Protein AF-A0A3C0ZK06-F1 (afdb_monomer_lite)

Structure (mmCIF, N/CA/C/O backbone):
data_AF-A0A3C0ZK06-F1
#
_entry.id   AF-A0A3C0ZK06-F1
#
loop_
_atom_site.group_PDB
_atom_site.id
_atom_site.type_symbol
_atom_site.label_atom_id
_atom_site.label_alt_id
_atom_site.label_comp_id
_atom_site.label_asym_id
_atom_site.label_entity_id
_atom_site.label_seq_id
_atom_site.pdbx_PDB_ins_code
_atom_site.Cartn_x
_atom_site.Cartn_y
_atom_site.Cartn_z
_atom_site.occupancy
_atom_site.B_iso_or_equiv
_atom_site.auth_seq_id
_atom_site.auth_comp_id
_atom_site.auth_asym_id
_atom_site.auth_atom_id
_atom_site.pdbx_PDB_model_num
ATOM 1 N N . MET A 1 1 ? -39.977 -13.586 11.610 1.00 55.91 1 MET A N 1
ATOM 2 C CA . MET A 1 1 ? -38.725 -14.355 11.817 1.00 55.91 1 MET A CA 1
ATOM 3 C C . MET A 1 1 ? -37.596 -13.931 10.877 1.00 55.91 1 MET A C 1
ATOM 5 O O . MET A 1 1 ? -36.485 -13.797 11.365 1.00 55.91 1 MET A O 1
ATOM 9 N N . ALA A 1 2 ? -37.852 -13.631 9.595 1.00 61.84 2 ALA A N 1
ATOM 10 C CA . ALA A 1 2 ? -36.811 -13.162 8.667 1.00 61.84 2 ALA A CA 1
ATOM 11 C C . ALA A 1 2 ? -36.106 -11.863 9.121 1.00 61.84 2 ALA A C 1
ATOM 13 O O . ALA A 1 2 ? -34.891 -11.870 9.266 1.00 61.84 2 ALA A O 1
ATOM 14 N N . CYS A 1 3 ? -36.836 -10.788 9.457 1.00 58.12 3 CYS A N 1
ATOM 15 C CA . CYS A 1 3 ? -36.208 -9.517 9.868 1.00 58.12 3 CYS A CA 1
ATOM 16 C C . CYS A 1 3 ? -35.346 -9.635 11.134 1.00 58.12 3 CYS A C 1
ATOM 18 O O . CYS A 1 3 ? -34.283 -9.033 11.209 1.00 58.12 3 CYS A O 1
ATOM 20 N N . LYS A 1 4 ? -35.767 -10.454 12.109 1.00 66.31 4 LYS A N 1
ATOM 21 C CA . LYS A 1 4 ? -34.980 -10.727 13.321 1.00 66.31 4 LYS A CA 1
ATOM 22 C C . LYS A 1 4 ? -33.670 -11.448 12.981 1.00 66.31 4 LYS A C 1
ATOM 24 O O . LYS A 1 4 ? -32.625 -11.032 13.452 1.00 66.31 4 LYS A O 1
ATOM 29 N N . LYS A 1 5 ? -33.722 -12.447 12.092 1.00 61.59 5 LYS A N 1
ATOM 30 C CA . LYS A 1 5 ? -32.541 -13.183 11.618 1.00 61.59 5 LYS A CA 1
ATOM 31 C C . LYS A 1 5 ? -31.558 -12.285 10.853 1.00 61.59 5 LYS A C 1
ATOM 33 O O . LYS A 1 5 ? -30.360 -12.417 11.046 1.00 61.59 5 LYS A O 1
ATOM 38 N N . PHE A 1 6 ? -32.049 -11.358 10.027 1.00 62.94 6 PHE A N 1
ATOM 39 C CA . PHE A 1 6 ? -31.200 -10.384 9.325 1.00 62.94 6 PHE A CA 1
ATOM 40 C C . PHE A 1 6 ? -30.547 -9.370 10.275 1.00 62.94 6 PHE A C 1
ATOM 42 O O . PHE A 1 6 ? -29.373 -9.052 10.113 1.00 62.94 6 PHE A O 1
ATOM 49 N N . LEU A 1 7 ? -31.285 -8.883 11.277 1.00 66.81 7 LEU A N 1
ATOM 50 C CA . LEU A 1 7 ? -30.754 -7.959 12.284 1.00 66.81 7 LEU A CA 1
ATOM 51 C C . LEU A 1 7 ? -29.730 -8.637 13.203 1.00 66.81 7 LEU A C 1
ATOM 53 O O . LEU A 1 7 ? -28.686 -8.057 13.484 1.00 66.81 7 LEU A O 1
ATOM 57 N N . GLU A 1 8 ? -30.002 -9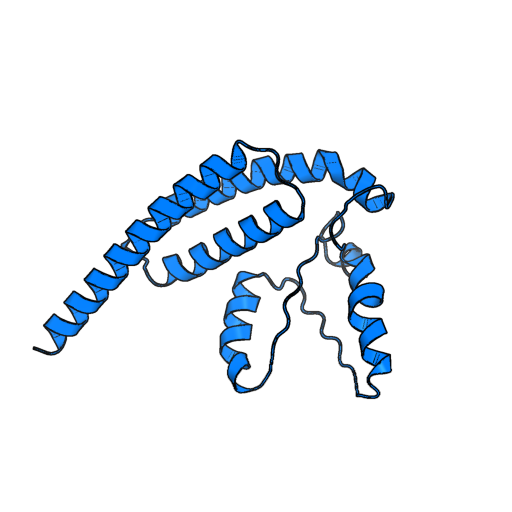.869 13.636 1.00 70.06 8 GLU A N 1
ATOM 58 C CA . GLU A 1 8 ? -29.059 -10.667 14.427 1.00 70.06 8 GLU A CA 1
ATOM 59 C C . GLU A 1 8 ? -27.806 -11.014 13.617 1.00 70.06 8 GLU A C 1
ATOM 61 O O . GLU A 1 8 ? -26.706 -10.875 14.140 1.00 70.06 8 GLU A O 1
ATOM 66 N N . ALA A 1 9 ? -27.943 -11.368 12.333 1.00 69.44 9 ALA A N 1
ATOM 67 C CA . ALA A 1 9 ? -26.799 -11.612 11.454 1.00 69.44 9 ALA A CA 1
ATOM 68 C C . ALA A 1 9 ? -25.918 -10.362 11.299 1.00 69.44 9 ALA A C 1
ATOM 70 O O . ALA A 1 9 ? -24.719 -10.446 11.536 1.00 69.44 9 ALA A O 1
ATOM 71 N N . LYS A 1 10 ? -26.507 -9.192 11.003 1.00 71.00 10 LYS A N 1
ATOM 72 C CA . LYS A 1 10 ? -25.758 -7.924 10.935 1.00 71.00 10 LYS A CA 1
ATOM 73 C C . LYS A 1 10 ? -25.033 -7.605 12.240 1.00 71.00 10 LYS A C 1
ATOM 75 O O . LYS A 1 10 ? -23.884 -7.181 12.208 1.00 71.00 10 LYS A O 1
ATOM 80 N N . LYS A 1 11 ? -25.693 -7.818 13.382 1.00 72.38 11 LYS A N 1
ATOM 81 C CA . LYS A 1 11 ? -25.096 -7.568 14.697 1.00 72.38 11 LYS A CA 1
ATOM 82 C C . LYS A 1 11 ? -23.898 -8.483 14.961 1.00 72.38 11 LYS A C 1
ATOM 84 O O . LYS A 1 11 ? -22.871 -8.001 15.420 1.00 72.38 11 LYS A O 1
ATOM 89 N N . ILE A 1 12 ? -24.014 -9.771 14.634 1.00 74.06 12 ILE A N 1
ATOM 90 C CA . ILE A 1 12 ? -22.925 -10.745 14.794 1.00 74.06 12 ILE A CA 1
ATOM 91 C C . ILE A 1 12 ? -21.731 -10.380 13.903 1.00 74.06 12 ILE A C 1
ATOM 93 O O . ILE A 1 12 ? -20.600 -10.395 14.381 1.00 74.06 12 ILE A O 1
ATOM 97 N N . THR A 1 13 ? -21.970 -10.011 12.640 1.00 80.44 13 THR A N 1
ATOM 98 C CA . THR A 1 13 ? -20.906 -9.563 11.727 1.00 80.44 13 THR A CA 1
ATOM 99 C C . THR A 1 13 ? -20.207 -8.315 12.267 1.00 80.44 13 THR A C 1
ATOM 101 O O . THR A 1 13 ? -18.989 -8.301 12.384 1.00 80.44 13 THR A O 1
ATOM 104 N N . SER A 1 14 ? -20.971 -7.311 12.697 1.00 82.69 14 SER A N 1
ATOM 105 C CA . SER A 1 14 ? -20.443 -6.062 13.261 1.00 82.69 14 SER A CA 1
ATOM 106 C C . SER A 1 14 ? -19.590 -6.302 14.524 1.00 82.69 14 SER A C 1
ATOM 108 O O . SER A 1 14 ? -18.485 -5.774 14.650 1.00 82.69 14 SER A O 1
ATOM 110 N N . GLU A 1 15 ? -20.039 -7.171 15.440 1.00 83.50 15 GLU A N 1
ATOM 111 C CA . GLU A 1 15 ? -19.270 -7.553 16.638 1.00 83.50 15 GLU A CA 1
ATOM 112 C C . GLU A 1 15 ? -17.959 -8.284 16.299 1.00 83.50 15 GLU A C 1
ATOM 114 O O . GLU A 1 15 ? -16.962 -8.112 17.006 1.00 83.50 15 GLU A O 1
ATOM 119 N N . HIS A 1 16 ? -17.950 -9.087 15.232 1.00 89.00 16 HIS A N 1
ATOM 120 C CA . HIS A 1 16 ? -16.753 -9.770 14.744 1.00 89.00 16 HIS A CA 1
ATOM 121 C C . HIS A 1 16 ? -15.748 -8.771 14.162 1.00 89.00 16 HIS A C 1
ATOM 123 O O . HIS A 1 16 ? -14.614 -8.710 14.627 1.00 89.00 16 HIS A O 1
ATOM 129 N N . VAL A 1 17 ? -16.196 -7.913 13.239 1.00 90.25 17 VAL A N 1
ATOM 130 C CA . VAL A 1 17 ? -15.372 -6.873 12.598 1.00 90.25 17 VAL A CA 1
ATOM 131 C C . VAL A 1 17 ? -14.757 -5.940 13.640 1.00 90.25 17 VAL A C 1
ATOM 133 O O . VAL A 1 17 ? -13.561 -5.659 13.601 1.00 90.25 17 VAL A O 1
ATOM 136 N N . SER A 1 18 ? -15.538 -5.508 14.636 1.00 90.69 18 SER A N 1
ATOM 137 C CA . SER A 1 18 ? -15.022 -4.664 15.717 1.00 90.69 18 SER A CA 1
ATOM 138 C C . SER A 1 18 ? -13.930 -5.349 16.539 1.00 90.69 18 SER A C 1
ATOM 140 O O . SER A 1 18 ? -12.981 -4.683 16.959 1.00 90.69 18 SER A O 1
ATOM 142 N N . ARG A 1 19 ? -14.072 -6.650 16.817 1.00 91.69 19 ARG A N 1
ATOM 143 C CA . ARG A 1 19 ? -13.080 -7.416 17.580 1.00 91.69 19 ARG A CA 1
ATOM 144 C C . ARG A 1 19 ? -11.799 -7.593 16.779 1.00 91.69 19 ARG A C 1
ATOM 146 O O . ARG A 1 19 ? -10.721 -7.373 17.326 1.00 91.69 19 ARG A O 1
ATOM 153 N N . ASP A 1 20 ? -11.932 -7.970 15.517 1.00 94.12 20 ASP A N 1
ATOM 154 C CA . ASP A 1 20 ? -10.803 -8.205 14.625 1.00 94.12 20 ASP A CA 1
ATOM 155 C C . ASP A 1 20 ? -10.021 -6.910 14.403 1.00 94.12 20 ASP A C 1
ATOM 157 O O . ASP A 1 20 ? -8.804 -6.893 14.576 1.00 94.12 20 ASP A O 1
ATOM 161 N N . TYR A 1 21 ? -10.714 -5.791 14.155 1.00 94.38 21 TYR A N 1
ATOM 162 C CA . TYR A 1 21 ? -10.052 -4.496 14.014 1.00 94.38 21 TYR A CA 1
ATOM 163 C C . TYR A 1 21 ? -9.326 -4.083 15.295 1.00 94.38 21 TYR A C 1
ATOM 165 O O . TYR A 1 21 ? -8.208 -3.582 15.235 1.00 94.38 21 TYR A O 1
ATOM 173 N N . ALA A 1 22 ? -9.914 -4.316 16.473 1.00 92.00 22 ALA A N 1
ATOM 174 C CA . ALA A 1 22 ? -9.240 -4.014 17.733 1.00 92.00 22 ALA A CA 1
ATOM 175 C C . ALA A 1 22 ? -7.954 -4.840 17.916 1.00 92.00 22 ALA A C 1
ATOM 177 O O . ALA A 1 22 ? -6.969 -4.318 18.437 1.00 92.00 22 ALA A O 1
ATOM 178 N N . GLN A 1 23 ? -7.941 -6.106 17.486 1.00 94.25 23 GLN A N 1
ATOM 179 C CA . GLN A 1 23 ? -6.739 -6.944 17.509 1.00 94.25 23 GLN A CA 1
ATOM 180 C C . GLN A 1 23 ? -5.688 -6.445 16.516 1.00 94.25 23 GLN A C 1
ATOM 182 O O . GLN A 1 23 ? -4.531 -6.264 16.895 1.00 94.25 23 GLN A O 1
ATOM 187 N N . GLU A 1 24 ? -6.088 -6.171 15.276 1.00 94.06 24 GLU A N 1
ATOM 188 C CA . GLU A 1 24 ? -5.193 -5.645 14.244 1.00 94.06 24 GLU A CA 1
ATOM 189 C C . GLU A 1 24 ? -4.638 -4.271 14.616 1.00 94.06 24 GLU A C 1
ATOM 191 O O . GLU A 1 24 ? -3.455 -4.009 14.411 1.00 94.06 24 GLU A O 1
ATOM 196 N N . PHE A 1 25 ? -5.436 -3.421 15.262 1.00 94.06 25 PHE A N 1
ATOM 197 C CA . PHE A 1 25 ? -4.973 -2.139 15.770 1.00 94.06 25 PHE A CA 1
ATOM 198 C C . PHE A 1 25 ? -3.768 -2.320 16.703 1.00 94.06 25 PHE A C 1
ATOM 200 O O . PHE A 1 25 ? -2.749 -1.657 16.523 1.00 94.06 25 PHE A O 1
ATOM 207 N N . GLN A 1 26 ? -3.855 -3.256 17.657 1.00 93.69 26 GLN A N 1
ATOM 208 C CA . GLN A 1 26 ? -2.748 -3.546 18.573 1.00 93.69 26 GLN A CA 1
ATOM 209 C C . GLN A 1 26 ? -1.530 -4.114 17.841 1.00 93.69 26 GLN A C 1
ATOM 211 O O . GLN A 1 26 ? -0.404 -3.726 18.148 1.00 93.69 26 GLN A O 1
ATOM 216 N N . GLN A 1 27 ? -1.735 -5.004 16.865 1.00 94.44 27 GLN A N 1
ATOM 217 C CA . GLN A 1 27 ? -0.635 -5.560 16.073 1.00 94.44 27 GLN A CA 1
ATOM 218 C C . GLN A 1 27 ? 0.108 -4.473 15.293 1.00 94.44 27 GLN A C 1
ATOM 220 O O . GLN A 1 27 ? 1.336 -4.446 15.309 1.00 94.44 27 GLN A O 1
ATOM 225 N N . ILE A 1 28 ? -0.621 -3.551 14.661 1.00 93.81 28 ILE A N 1
ATOM 226 C CA . ILE A 1 28 ? -0.040 -2.423 13.928 1.00 93.81 28 ILE A CA 1
ATOM 227 C C . ILE A 1 28 ? 0.737 -1.513 14.881 1.00 93.81 28 ILE A C 1
ATOM 229 O O . ILE A 1 28 ? 1.887 -1.177 14.605 1.00 93.81 28 ILE A O 1
ATOM 233 N N . SER A 1 29 ? 0.157 -1.157 16.030 1.00 92.75 29 SER A N 1
ATOM 234 C CA . SER A 1 29 ? 0.846 -0.332 17.027 1.00 92.75 29 SER A CA 1
ATOM 235 C C . SER A 1 29 ? 2.132 -0.986 17.539 1.00 92.75 29 SER A C 1
ATOM 237 O O . SER A 1 29 ? 3.128 -0.294 17.727 1.00 92.75 29 SER A O 1
ATOM 239 N N . LEU A 1 30 ? 2.148 -2.308 17.731 1.00 92.75 30 LEU A N 1
ATOM 240 C CA . LEU A 1 30 ? 3.356 -3.051 18.104 1.00 92.75 30 LEU A CA 1
ATOM 241 C C . LEU A 1 30 ? 4.375 -3.127 16.961 1.00 92.75 30 LEU A C 1
ATOM 243 O O . LEU A 1 30 ? 5.575 -3.027 17.212 1.00 92.75 30 LEU A O 1
ATOM 247 N N . ALA A 1 31 ? 3.924 -3.288 15.715 1.00 92.50 31 ALA A N 1
ATOM 248 C CA . ALA A 1 31 ? 4.800 -3.303 14.546 1.00 92.50 31 ALA A CA 1
ATOM 249 C C . ALA A 1 31 ? 5.567 -1.979 14.415 1.00 92.50 31 ALA A C 1
ATOM 251 O O . ALA A 1 31 ? 6.780 -1.999 14.228 1.00 92.50 31 ALA A O 1
ATOM 252 N N . LEU A 1 32 ? 4.897 -0.842 14.638 1.00 92.12 32 LEU A N 1
ATOM 253 C CA . LEU A 1 32 ? 5.517 0.490 14.618 1.00 92.12 32 LEU A CA 1
ATOM 254 C C . LEU A 1 32 ? 6.600 0.697 15.691 1.00 92.12 32 LEU A C 1
ATOM 256 O O . LEU A 1 32 ? 7.424 1.599 15.558 1.00 92.12 32 LEU A O 1
ATOM 260 N N . MET A 1 33 ? 6.624 -0.118 16.752 1.00 90.44 33 MET A N 1
ATOM 261 C CA . MET A 1 33 ? 7.681 -0.060 17.771 1.00 90.44 33 MET A CA 1
ATOM 262 C C . MET A 1 33 ? 8.981 -0.737 17.322 1.00 90.44 33 MET A C 1
ATOM 264 O O . MET A 1 33 ? 10.014 -0.556 17.968 1.00 90.44 33 MET A O 1
ATOM 268 N N . ASN A 1 34 ? 8.944 -1.518 16.241 1.00 90.44 34 ASN A N 1
ATOM 269 C CA . ASN A 1 34 ? 10.093 -2.230 15.703 1.00 90.44 34 ASN A CA 1
ATOM 270 C C . ASN A 1 34 ? 10.582 -1.567 14.404 1.00 90.44 34 ASN A C 1
ATOM 272 O O . ASN A 1 34 ? 9.817 -0.877 13.730 1.00 90.44 34 ASN A O 1
ATOM 276 N N . PRO A 1 35 ? 11.857 -1.754 14.020 1.00 90.12 35 PRO A N 1
ATOM 277 C CA . PRO A 1 35 ? 12.316 -1.373 12.691 1.00 90.12 35 PRO A CA 1
ATOM 278 C C . PRO A 1 35 ? 11.549 -2.163 11.625 1.00 90.12 35 PRO A C 1
ATOM 280 O O . PRO A 1 35 ? 11.575 -3.389 11.649 1.00 90.12 35 PRO A O 1
ATOM 283 N N . LEU A 1 36 ? 10.899 -1.446 10.708 1.00 94.94 36 LEU A N 1
ATOM 284 C CA . LEU A 1 36 ? 10.198 -2.005 9.551 1.00 94.94 36 LEU A CA 1
ATOM 285 C C . LEU A 1 36 ? 11.031 -1.774 8.291 1.00 94.94 36 LEU A C 1
ATOM 287 O O . LEU A 1 36 ? 11.553 -0.665 8.090 1.00 94.94 36 LEU A O 1
ATOM 291 N N . ASP A 1 37 ? 11.146 -2.798 7.452 1.00 94.75 37 ASP A N 1
ATOM 292 C CA . ASP A 1 37 ? 11.731 -2.670 6.121 1.00 94.75 37 ASP A CA 1
ATOM 293 C C . ASP A 1 37 ? 10.686 -2.274 5.059 1.00 94.75 37 ASP A C 1
ATOM 295 O O . ASP A 1 37 ? 9.541 -1.938 5.366 1.00 94.75 37 ASP A O 1
ATOM 299 N N . HIS A 1 38 ? 11.099 -2.205 3.790 1.00 94.81 38 HIS A N 1
ATOM 300 C CA . HIS A 1 38 ? 10.209 -1.755 2.715 1.00 94.81 38 HIS A CA 1
ATOM 301 C C . HIS A 1 38 ? 9.070 -2.743 2.414 1.00 94.81 38 HIS A C 1
ATOM 303 O O . HIS A 1 38 ? 7.995 -2.303 2.010 1.00 94.81 38 HIS A O 1
ATOM 309 N N . GLU A 1 39 ? 9.266 -4.040 2.648 1.00 95.12 39 GLU A N 1
ATOM 310 C CA . GLU A 1 39 ? 8.222 -5.049 2.454 1.00 95.12 39 GLU A CA 1
ATOM 311 C C . GLU A 1 39 ? 7.205 -4.949 3.593 1.00 95.12 39 GLU A C 1
ATOM 313 O O . GLU A 1 39 ? 6.004 -4.850 3.337 1.00 95.12 39 GLU A O 1
ATOM 318 N N . ASP A 1 40 ? 7.688 -4.814 4.832 1.00 96.31 40 ASP A N 1
ATOM 319 C CA . ASP A 1 40 ? 6.846 -4.620 6.014 1.00 96.31 40 ASP A CA 1
ATOM 320 C C . ASP A 1 40 ? 5.943 -3.380 5.886 1.00 96.31 40 ASP A C 1
ATOM 322 O O . ASP A 1 40 ? 4.749 -3.416 6.200 1.00 96.31 40 ASP A O 1
ATOM 326 N N . TRP A 1 41 ? 6.501 -2.259 5.413 1.00 96.94 41 TRP A N 1
ATOM 327 C CA . TRP A 1 41 ? 5.737 -1.030 5.181 1.00 96.94 41 TRP A CA 1
ATOM 328 C C . TRP A 1 41 ? 4.677 -1.199 4.096 1.00 96.94 41 TRP A C 1
ATOM 330 O O . TRP A 1 41 ? 3.578 -0.644 4.217 1.00 96.94 41 TRP A O 1
ATOM 340 N N . CYS A 1 42 ? 4.992 -1.953 3.042 1.00 96.62 42 CYS A N 1
ATOM 341 C CA . CYS A 1 42 ? 4.039 -2.255 1.990 1.00 96.62 42 CYS A CA 1
ATOM 342 C C . CYS A 1 42 ? 2.869 -3.075 2.541 1.00 96.62 42 CYS A C 1
ATOM 344 O O . CYS A 1 42 ? 1.716 -2.659 2.400 1.00 96.62 42 CYS A O 1
ATOM 346 N N . ASP A 1 43 ? 3.159 -4.167 3.244 1.00 95.81 43 ASP A N 1
ATOM 347 C CA . ASP A 1 43 ? 2.151 -5.030 3.859 1.00 95.81 43 ASP A CA 1
ATOM 348 C C . ASP A 1 43 ? 1.279 -4.264 4.856 1.00 95.81 43 ASP A C 1
ATOM 350 O O . ASP A 1 43 ? 0.051 -4.406 4.862 1.00 95.81 43 ASP A O 1
ATOM 354 N N . LEU A 1 44 ? 1.886 -3.390 5.663 1.00 96.44 44 LEU A N 1
ATOM 355 C CA . LEU A 1 44 ? 1.160 -2.523 6.583 1.00 96.44 44 LEU A CA 1
ATOM 356 C C . LEU A 1 44 ? 0.185 -1.595 5.842 1.00 96.44 44 LEU A C 1
ATOM 358 O O . LEU A 1 44 ? -0.972 -1.462 6.250 1.00 96.44 44 LEU A O 1
ATOM 362 N N . TYR A 1 45 ? 0.609 -0.980 4.736 1.00 96.50 45 TYR A N 1
ATOM 363 C CA . TYR A 1 45 ? -0.260 -0.121 3.931 1.00 96.50 45 TYR A CA 1
ATOM 364 C C . TYR A 1 45 ? -1.416 -0.901 3.286 1.00 96.50 45 TYR A C 1
ATOM 366 O O . TYR A 1 45 ? -2.557 -0.424 3.287 1.00 96.50 45 TYR A O 1
ATOM 374 N N . VAL A 1 46 ? -1.160 -2.119 2.792 1.00 96.50 46 VAL A N 1
ATOM 375 C CA . VAL A 1 46 ? -2.213 -3.005 2.270 1.00 96.50 46 VAL A CA 1
ATOM 376 C C . VAL A 1 46 ? -3.224 -3.340 3.369 1.00 96.50 46 VAL A C 1
ATOM 378 O O . VAL A 1 46 ? -4.428 -3.191 3.150 1.00 96.50 46 VAL A O 1
ATOM 381 N N . LYS A 1 47 ? -2.766 -3.717 4.571 1.00 95.75 47 LYS A N 1
ATOM 382 C CA . LYS A 1 47 ? -3.645 -3.994 5.721 1.00 95.75 47 LYS A CA 1
ATOM 383 C C . LYS A 1 47 ? -4.508 -2.789 6.091 1.00 95.75 47 LYS A C 1
ATOM 385 O O . LYS A 1 47 ? -5.723 -2.927 6.203 1.00 95.75 47 LYS A O 1
ATOM 390 N N . LEU A 1 48 ? -3.909 -1.604 6.230 1.00 96.69 48 LEU A N 1
ATOM 391 C CA . LEU A 1 48 ? -4.633 -0.362 6.537 1.00 96.69 48 LEU A CA 1
ATOM 392 C C . LEU A 1 48 ? -5.662 0.003 5.460 1.00 96.69 48 LEU A C 1
ATOM 394 O O . LEU A 1 48 ? -6.686 0.609 5.771 1.00 96.69 48 LEU A O 1
ATOM 398 N N . THR A 1 49 ? -5.387 -0.333 4.200 1.00 96.56 49 THR A N 1
ATOM 399 C CA . THR A 1 49 ? -6.304 -0.089 3.080 1.00 96.56 49 THR A CA 1
ATOM 400 C C . THR A 1 49 ? -7.479 -1.063 3.100 1.00 96.56 49 THR A C 1
ATOM 402 O O . THR A 1 49 ? -8.618 -0.635 2.949 1.00 96.56 49 THR A O 1
ATOM 405 N N . ASN A 1 50 ? -7.233 -2.350 3.359 1.00 95.38 50 ASN A N 1
ATOM 406 C CA . ASN A 1 50 ? -8.304 -3.338 3.513 1.00 95.38 50 ASN A CA 1
ATOM 407 C C . ASN A 1 50 ? -9.216 -3.004 4.700 1.00 95.38 50 ASN A C 1
ATOM 409 O O . ASN A 1 50 ? -10.431 -3.076 4.564 1.00 95.38 50 ASN A O 1
ATOM 413 N N . TRP A 1 51 ? -8.651 -2.567 5.830 1.00 95.81 51 TRP A N 1
ATOM 414 C CA . TRP A 1 51 ? -9.451 -2.109 6.970 1.00 95.81 51 TRP A CA 1
ATOM 415 C C . TRP A 1 51 ? -10.275 -0.857 6.670 1.00 95.81 51 TRP A C 1
ATOM 417 O O . TRP A 1 51 ? -11.355 -0.699 7.227 1.00 95.81 51 TRP A O 1
ATOM 427 N N . ASP A 1 52 ? -9.795 0.022 5.788 1.00 94.56 52 ASP A N 1
ATOM 428 C CA . ASP A 1 52 ? -10.579 1.169 5.316 1.00 94.56 52 ASP A CA 1
ATOM 429 C C . ASP A 1 52 ? -11.831 0.713 4.571 1.00 94.56 52 ASP A C 1
ATOM 431 O O . ASP A 1 52 ? -12.920 1.198 4.855 1.00 94.56 52 ASP A O 1
ATOM 435 N N . LEU A 1 53 ? -11.668 -0.252 3.660 1.00 94.25 53 LEU A N 1
ATOM 436 C CA . LEU A 1 53 ? -12.766 -0.827 2.887 1.00 94.25 53 LEU A CA 1
ATOM 437 C C . LEU A 1 53 ? -13.757 -1.564 3.799 1.00 94.25 53 LEU A C 1
ATOM 439 O O . LEU A 1 53 ? -14.954 -1.312 3.718 1.00 94.25 53 LEU A O 1
ATOM 443 N N . GLU A 1 54 ? -13.262 -2.402 4.713 1.00 93.06 54 GLU A N 1
ATOM 444 C CA . GLU A 1 54 ? -14.095 -3.166 5.652 1.00 93.06 54 GLU A CA 1
ATOM 445 C C . GLU A 1 54 ? -14.901 -2.245 6.587 1.00 93.06 54 GLU A C 1
ATOM 447 O O . GLU A 1 54 ? -16.102 -2.425 6.784 1.00 93.06 54 GLU A O 1
ATOM 452 N N . LEU A 1 55 ? -14.269 -1.212 7.159 1.00 92.56 55 LEU A N 1
ATOM 453 C CA . LEU A 1 55 ? -14.959 -0.276 8.054 1.00 92.56 55 LEU A CA 1
ATOM 454 C C . LEU A 1 55 ? -15.922 0.661 7.308 1.00 92.56 55 LEU A C 1
ATOM 456 O O . LEU A 1 55 ? -16.879 1.146 7.919 1.00 92.56 55 LEU A O 1
ATOM 460 N N . ASP A 1 56 ? -15.712 0.901 6.011 1.00 91.06 56 ASP A N 1
ATOM 461 C CA . ASP A 1 56 ? -16.647 1.646 5.161 1.00 91.06 56 ASP A CA 1
ATOM 462 C C . ASP A 1 56 ? -17.965 0.882 4.936 1.00 91.06 56 ASP A C 1
ATOM 464 O O . ASP A 1 56 ? -19.020 1.515 4.817 1.00 91.06 56 ASP A O 1
ATOM 468 N N . GLU A 1 57 ? -17.947 -0.455 4.971 1.00 89.69 57 GLU A N 1
ATOM 469 C CA . GLU A 1 57 ? -19.160 -1.290 4.939 1.00 89.69 57 GLU A CA 1
ATOM 470 C C . GLU A 1 57 ? -19.925 -1.299 6.278 1.00 89.69 57 GLU A C 1
ATOM 472 O O . GLU A 1 57 ? -21.129 -1.583 6.311 1.00 89.69 57 GLU A O 1
ATOM 477 N N . HIS A 1 58 ? -19.250 -0.917 7.370 1.00 88.81 58 HIS A N 1
ATOM 478 C CA . HIS A 1 58 ? -19.745 -0.962 8.750 1.00 88.81 58 HIS A CA 1
ATOM 479 C C . HIS A 1 58 ? -19.695 0.401 9.474 1.00 88.81 58 HIS A C 1
ATOM 481 O O . HIS A 1 58 ? -19.106 0.523 10.559 1.00 88.81 58 HIS A O 1
ATOM 487 N N . PRO A 1 59 ? -20.341 1.457 8.938 1.00 85.81 59 PRO A N 1
ATOM 488 C CA . PRO A 1 59 ? -20.268 2.804 9.506 1.00 85.81 59 PRO A CA 1
ATOM 489 C C . PRO A 1 59 ? -20.831 2.899 10.935 1.00 85.81 59 PRO A C 1
ATOM 491 O O . PRO A 1 59 ? -20.435 3.784 11.696 1.00 85.81 59 PRO A O 1
ATOM 494 N N . GLU A 1 60 ? -21.732 1.992 11.329 1.00 86.81 60 GLU A N 1
ATOM 495 C CA . GLU A 1 60 ? -22.311 1.928 12.675 1.00 86.81 60 GLU A CA 1
ATOM 496 C C . GLU A 1 60 ? -21.294 1.636 13.786 1.00 86.81 60 GLU A C 1
ATOM 498 O O . GLU A 1 60 ? -21.576 1.926 14.949 1.00 86.81 60 GLU A O 1
ATOM 503 N N . LEU A 1 61 ? -20.121 1.090 13.448 1.00 89.00 61 LEU A N 1
ATOM 504 C CA . LEU A 1 61 ? -19.077 0.761 14.419 1.00 89.00 61 LEU A CA 1
ATOM 505 C C . LEU A 1 61 ? -18.394 1.998 15.009 1.00 89.00 61 LEU A C 1
ATOM 507 O O . LEU A 1 61 ? -17.828 1.929 16.097 1.00 89.00 61 LEU A O 1
ATOM 511 N N . GLY A 1 62 ? -18.416 3.133 14.302 1.00 88.69 62 GLY A N 1
ATOM 512 C CA . GLY A 1 62 ? -17.778 4.367 14.771 1.00 88.69 62 GLY A CA 1
ATOM 513 C C . GLY A 1 62 ? -16.244 4.310 14.848 1.00 88.69 62 GLY A C 1
ATOM 514 O O . GLY A 1 62 ? -15.633 5.200 15.434 1.00 88.69 62 GLY A O 1
ATOM 515 N N . LEU A 1 63 ? -15.606 3.303 14.241 1.00 93.06 63 LEU A N 1
ATOM 516 C CA . LEU A 1 63 ? -14.152 3.076 14.297 1.00 93.06 63 LEU A CA 1
ATOM 517 C C . LEU A 1 63 ? -13.365 3.858 13.233 1.00 93.06 63 LEU A C 1
ATOM 519 O O . LEU A 1 63 ? -12.135 3.869 13.251 1.00 93.06 63 LEU A O 1
ATOM 523 N N . ARG A 1 64 ? -14.056 4.567 12.330 1.00 91.44 64 ARG A N 1
ATOM 524 C CA . ARG A 1 64 ? -13.428 5.323 11.235 1.00 91.44 64 ARG A CA 1
ATOM 525 C C . ARG A 1 64 ? -12.399 6.334 11.737 1.00 91.44 64 ARG A C 1
ATOM 527 O O . ARG A 1 64 ? -11.315 6.438 11.175 1.00 91.44 64 ARG A O 1
ATOM 534 N N . GLN A 1 65 ? -12.726 7.078 12.795 1.00 93.12 65 GLN A N 1
ATOM 535 C CA . GLN A 1 65 ? -11.812 8.082 13.343 1.00 93.12 65 GLN A CA 1
ATOM 536 C C . GLN A 1 65 ? -10.538 7.432 13.901 1.00 93.12 65 GLN A C 1
ATOM 538 O O . GLN A 1 65 ? -9.444 7.921 13.643 1.00 93.12 65 GLN A O 1
ATOM 543 N N . THR A 1 66 ? -10.672 6.289 14.579 1.00 93.94 66 THR A N 1
ATOM 544 C CA . THR A 1 66 ? -9.538 5.509 15.090 1.00 93.94 66 THR A CA 1
ATOM 545 C C . THR A 1 66 ? -8.611 5.052 13.964 1.00 93.94 66 THR A C 1
ATOM 547 O O . THR A 1 66 ? -7.400 5.245 14.069 1.00 93.94 66 THR A O 1
ATOM 550 N N . LEU A 1 67 ? -9.161 4.535 12.858 1.00 95.19 67 LEU A N 1
ATOM 551 C CA . LEU A 1 67 ? -8.360 4.157 11.689 1.00 95.19 67 LEU A CA 1
ATOM 552 C C . LEU A 1 67 ? -7.655 5.362 11.059 1.00 95.19 67 LEU A C 1
ATOM 554 O O . LEU A 1 67 ? -6.484 5.268 10.693 1.00 95.19 67 LEU A O 1
ATOM 558 N N . LEU A 1 68 ? -8.338 6.504 10.948 1.00 95.25 68 LEU A N 1
ATOM 559 C CA . LEU A 1 68 ? -7.737 7.726 10.408 1.00 95.25 68 LEU A CA 1
ATOM 560 C C . LEU A 1 68 ? -6.564 8.215 11.263 1.00 95.25 68 LEU A C 1
ATOM 562 O O . LEU A 1 68 ? -5.546 8.638 10.713 1.00 95.25 68 LEU A O 1
ATOM 566 N N . ASP A 1 69 ? -6.683 8.146 12.585 1.00 95.94 69 ASP A N 1
ATOM 567 C CA . ASP A 1 69 ? -5.608 8.549 13.490 1.00 95.94 69 ASP A CA 1
ATOM 568 C C . ASP A 1 69 ? -4.431 7.564 13.443 1.00 95.94 69 ASP A C 1
ATOM 570 O O . ASP A 1 69 ? -3.282 7.998 13.347 1.00 95.94 69 ASP A O 1
ATOM 574 N N . GLN A 1 70 ? -4.699 6.258 13.356 1.00 95.69 70 GLN A N 1
ATOM 575 C CA . GLN A 1 70 ? -3.660 5.246 13.146 1.00 95.69 70 GLN A CA 1
ATOM 576 C C . GLN A 1 70 ? -2.918 5.437 11.813 1.00 95.69 70 GLN A C 1
ATOM 578 O O . GLN A 1 70 ? -1.689 5.385 11.768 1.00 95.69 70 GLN A O 1
ATOM 583 N N . LYS A 1 71 ? -3.641 5.720 10.719 1.00 96.50 71 LYS A N 1
ATOM 584 C CA . LYS A 1 71 ? -3.040 6.036 9.412 1.00 96.50 71 LYS A CA 1
ATOM 585 C C . LYS A 1 71 ? -2.144 7.270 9.486 1.00 96.50 71 LYS A C 1
ATOM 587 O O . LYS A 1 71 ? -1.082 7.285 8.871 1.00 96.50 71 LYS A O 1
ATOM 592 N N . ARG A 1 72 ? -2.543 8.307 10.232 1.00 97.12 72 ARG A N 1
ATOM 593 C CA . ARG A 1 72 ? -1.717 9.511 10.430 1.00 97.12 72 ARG A CA 1
ATOM 594 C C . ARG A 1 72 ? -0.406 9.190 11.142 1.00 97.12 72 ARG A C 1
ATOM 596 O O . ARG A 1 72 ? 0.631 9.685 10.711 1.00 97.12 72 ARG A O 1
ATOM 603 N N . GLU A 1 73 ? -0.449 8.363 12.182 1.00 95.88 73 GLU A N 1
ATOM 604 C CA . GLU A 1 73 ? 0.746 7.905 12.898 1.00 95.88 73 GLU A CA 1
ATOM 605 C C . GLU A 1 73 ? 1.670 7.088 11.982 1.00 95.88 73 GLU A C 1
ATOM 607 O O . GLU A 1 73 ? 2.850 7.415 11.845 1.00 95.88 73 GLU A O 1
ATOM 612 N N . CYS A 1 74 ? 1.11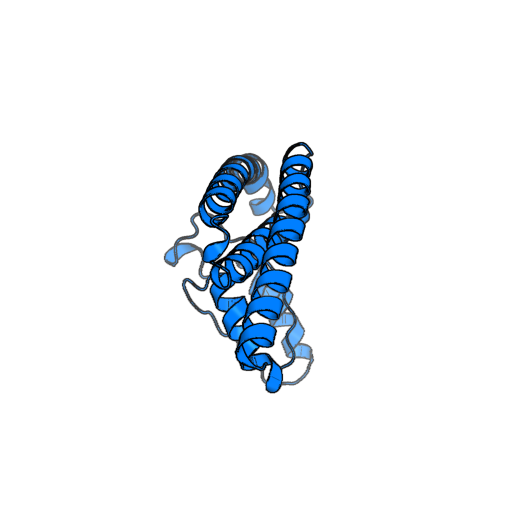2 6.113 11.256 1.00 96.94 74 CYS A N 1
ATOM 613 C CA . CYS A 1 74 ? 1.861 5.314 10.284 1.00 96.94 74 CYS A CA 1
ATOM 614 C C . CYS A 1 74 ? 2.510 6.195 9.207 1.00 96.94 74 CYS A C 1
ATOM 616 O O . CYS A 1 74 ? 3.681 6.017 8.893 1.00 96.94 74 CYS A O 1
ATOM 618 N N . ASN A 1 75 ? 1.783 7.181 8.672 1.00 96.44 75 ASN A N 1
ATOM 619 C CA . ASN A 1 75 ? 2.303 8.098 7.656 1.00 96.44 75 ASN A CA 1
ATOM 620 C C . ASN A 1 75 ? 3.463 8.956 8.178 1.00 96.44 75 ASN A C 1
ATOM 622 O O . ASN A 1 75 ? 4.398 9.237 7.427 1.00 96.44 75 ASN A O 1
ATOM 626 N N . ALA A 1 76 ? 3.419 9.378 9.444 1.00 96.31 76 ALA A N 1
ATOM 627 C CA . ALA A 1 76 ? 4.503 10.139 10.053 1.00 96.31 76 ALA A CA 1
ATOM 628 C C . ALA A 1 76 ? 5.783 9.297 10.162 1.00 96.31 76 ALA A C 1
ATOM 630 O O . ALA A 1 76 ? 6.857 9.763 9.780 1.00 96.31 76 ALA A O 1
ATOM 631 N N . GLU A 1 77 ? 5.677 8.050 10.625 1.00 96.81 77 GLU A N 1
ATOM 632 C CA . GLU A 1 77 ? 6.827 7.144 10.717 1.00 96.81 77 GLU A CA 1
ATOM 633 C C . GLU A 1 77 ? 7.331 6.691 9.339 1.00 96.81 77 GLU A C 1
ATOM 635 O O . GLU A 1 77 ? 8.543 6.690 9.096 1.00 96.81 77 GLU A O 1
ATOM 640 N N . PHE A 1 78 ? 6.422 6.416 8.401 1.00 97.00 78 PHE A N 1
ATOM 641 C CA . PHE A 1 78 ? 6.757 6.097 7.015 1.00 97.00 78 PHE A CA 1
ATOM 642 C C . PHE A 1 78 ? 7.493 7.252 6.330 1.00 97.00 78 PHE A C 1
ATOM 644 O O . PHE A 1 78 ? 8.488 7.028 5.647 1.00 97.00 78 PHE A O 1
ATOM 651 N N . GLY A 1 79 ? 7.069 8.499 6.554 1.00 96.38 79 GLY A N 1
ATOM 652 C CA . GLY A 1 79 ? 7.760 9.678 6.029 1.00 96.38 79 GLY A CA 1
ATOM 653 C C . GLY A 1 79 ? 9.226 9.729 6.464 1.00 96.38 79 GLY A C 1
ATOM 654 O O . GLY A 1 79 ? 10.110 9.915 5.629 1.00 96.38 79 GLY A O 1
ATOM 655 N N . LYS A 1 80 ? 9.504 9.459 7.747 1.00 96.00 80 LYS A N 1
ATOM 656 C CA . LYS A 1 80 ? 10.883 9.375 8.257 1.00 96.00 80 LYS A CA 1
ATOM 657 C C . LYS A 1 80 ? 11.642 8.185 7.665 1.00 96.00 80 LYS A C 1
ATOM 659 O O . LYS A 1 80 ? 12.846 8.274 7.444 1.00 96.00 80 LYS A O 1
ATOM 664 N N . PHE A 1 81 ? 10.971 7.053 7.447 1.00 96.25 81 PHE A N 1
ATOM 665 C CA . PHE A 1 81 ? 11.565 5.894 6.781 1.00 96.25 81 PHE A CA 1
ATOM 666 C C . PHE A 1 81 ? 11.978 6.230 5.344 1.00 96.25 81 PHE A C 1
ATOM 668 O O . PHE A 1 81 ? 13.121 5.975 4.973 1.00 96.25 81 PHE A O 1
ATOM 675 N N . VAL A 1 82 ? 11.102 6.864 4.566 1.00 95.75 82 VAL A N 1
ATOM 676 C CA . VAL A 1 82 ? 11.414 7.305 3.202 1.00 95.75 82 VAL A CA 1
ATOM 677 C C . VAL A 1 82 ? 12.571 8.300 3.214 1.00 95.75 82 VAL A C 1
ATOM 679 O O . VAL A 1 82 ? 13.535 8.105 2.484 1.00 95.75 82 VAL A O 1
ATOM 682 N N . GLU A 1 83 ? 12.543 9.313 4.082 1.00 95.50 83 GLU A N 1
ATOM 683 C CA . GLU A 1 83 ? 13.613 10.316 4.175 1.00 95.50 83 GLU A CA 1
ATOM 684 C C . GLU A 1 83 ? 14.994 9.687 4.425 1.00 95.50 83 GLU A C 1
ATOM 686 O O . GLU A 1 83 ? 15.975 10.076 3.791 1.00 95.50 83 GLU A O 1
ATOM 691 N N . ARG A 1 84 ? 15.071 8.680 5.304 1.00 94.62 84 ARG A N 1
ATOM 692 C CA . ARG A 1 84 ? 16.333 8.000 5.631 1.00 94.62 84 ARG A CA 1
ATOM 693 C C . ARG A 1 84 ? 16.873 7.117 4.509 1.00 94.62 84 ARG A C 1
ATOM 695 O O . ARG A 1 84 ? 18.084 6.967 4.428 1.00 94.62 84 ARG A O 1
ATOM 702 N N . ASN A 1 85 ? 16.005 6.519 3.693 1.00 94.75 85 ASN A N 1
ATOM 703 C CA . ASN A 1 85 ? 16.397 5.452 2.765 1.00 94.75 85 ASN A CA 1
ATOM 704 C C . ASN A 1 85 ? 16.324 5.853 1.281 1.00 94.75 85 ASN A C 1
ATOM 706 O O . ASN A 1 85 ? 16.944 5.207 0.441 1.00 94.75 85 ASN A O 1
ATOM 710 N N . TYR A 1 86 ? 15.582 6.907 0.928 1.00 94.06 86 TYR A N 1
ATOM 711 C CA . TYR A 1 86 ? 15.272 7.220 -0.471 1.00 94.06 86 TYR A CA 1
ATOM 712 C C . TYR A 1 86 ? 16.518 7.482 -1.325 1.00 94.06 86 TYR A C 1
ATOM 714 O O . TYR A 1 86 ? 16.570 7.079 -2.487 1.00 94.06 86 TYR A O 1
ATOM 722 N N . LYS A 1 87 ? 17.544 8.121 -0.750 1.00 92.81 87 LYS A N 1
ATOM 723 C CA . LYS A 1 87 ? 18.815 8.344 -1.447 1.00 92.81 87 LYS A CA 1
ATOM 724 C C . LYS A 1 87 ? 19.468 7.018 -1.853 1.00 92.81 87 LYS A C 1
ATOM 726 O O . LYS A 1 87 ? 19.826 6.857 -3.017 1.00 92.81 87 LYS A O 1
ATOM 731 N N . ASP A 1 88 ? 19.551 6.073 -0.923 1.00 93.00 88 ASP A N 1
ATOM 732 C CA . ASP A 1 88 ? 20.159 4.759 -1.153 1.00 93.00 88 ASP A CA 1
ATOM 733 C C . ASP A 1 88 ? 19.365 3.957 -2.198 1.00 93.00 88 ASP A C 1
ATOM 735 O O . ASP A 1 88 ? 19.938 3.302 -3.070 1.00 93.00 88 ASP A O 1
ATOM 739 N N . TRP A 1 89 ? 18.032 4.090 -2.197 1.00 93.88 89 TRP A N 1
ATOM 740 C CA . TRP A 1 89 ? 17.181 3.466 -3.213 1.00 93.88 89 TRP A CA 1
ATOM 741 C C . TRP A 1 89 ? 17.494 3.964 -4.628 1.00 93.88 89 TRP A C 1
ATOM 743 O O . TRP A 1 89 ? 17.564 3.158 -5.557 1.00 93.88 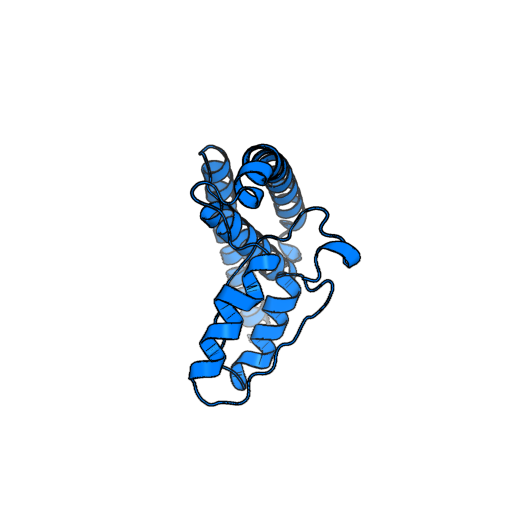89 TRP A O 1
ATOM 753 N N . ILE A 1 90 ? 17.705 5.272 -4.801 1.00 90.69 90 ILE A N 1
ATOM 754 C CA . ILE A 1 90 ? 18.031 5.869 -6.106 1.00 90.69 90 ILE A CA 1
ATOM 755 C C . ILE A 1 90 ? 19.460 5.539 -6.540 1.00 90.69 90 ILE A C 1
ATOM 757 O O . ILE A 1 90 ? 19.701 5.303 -7.723 1.00 90.69 90 ILE A O 1
ATOM 761 N N . GLU A 1 91 ? 20.399 5.453 -5.599 1.00 90.69 91 GLU A N 1
ATOM 762 C CA . GLU A 1 91 ? 21.781 5.032 -5.864 1.00 90.69 91 GLU A CA 1
ATOM 763 C C . GLU A 1 91 ? 21.908 3.513 -6.105 1.00 90.69 91 GLU A C 1
ATOM 765 O O . GL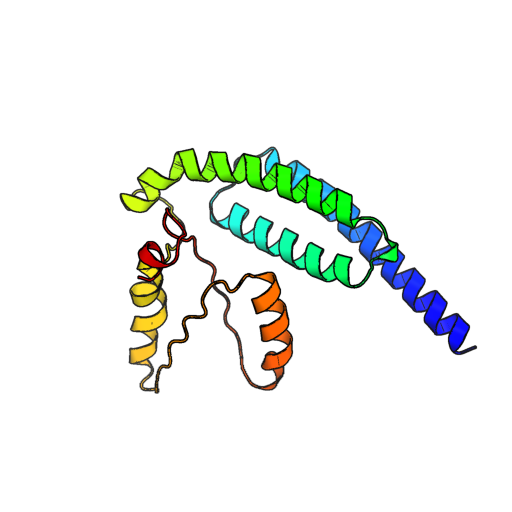U A 1 91 ? 23.000 3.021 -6.387 1.00 90.69 91 GLU A O 1
ATOM 770 N N . GLN A 1 92 ? 20.787 2.777 -6.057 1.00 81.12 92 GLN A N 1
ATOM 771 C CA . GLN A 1 92 ? 20.694 1.326 -6.243 1.00 81.12 92 GLN A CA 1
ATOM 772 C C . GLN A 1 92 ? 21.588 0.534 -5.280 1.00 81.12 92 GLN A C 1
ATOM 774 O O . GLN A 1 92 ? 22.137 -0.512 -5.633 1.00 81.12 92 GLN A O 1
ATOM 779 N N . THR A 1 93 ? 21.732 1.018 -4.050 1.00 73.81 93 THR A N 1
ATOM 780 C CA . THR A 1 93 ? 22.542 0.367 -3.023 1.00 73.81 93 THR A CA 1
ATOM 781 C C . THR A 1 93 ? 21.657 -0.430 -2.059 1.00 73.81 93 THR A C 1
ATOM 783 O O . THR A 1 93 ? 20.601 0.020 -1.622 1.00 73.81 93 THR A O 1
ATOM 786 N N . GLY A 1 94 ? 22.088 -1.649 -1.715 1.00 75.62 94 GLY A N 1
ATOM 787 C CA . GLY A 1 94 ? 21.436 -2.473 -0.690 1.00 75.62 94 GLY A CA 1
ATOM 788 C C . GLY A 1 94 ? 20.072 -3.067 -1.078 1.00 75.62 94 GLY A C 1
ATOM 789 O O . GLY A 1 94 ? 19.771 -3.282 -2.251 1.00 75.62 94 GLY A O 1
ATOM 790 N N . ASN A 1 95 ? 19.272 -3.396 -0.057 1.00 84.69 95 ASN A N 1
ATOM 791 C CA . ASN A 1 95 ? 17.900 -3.890 -0.204 1.00 84.69 95 ASN A CA 1
ATOM 792 C C . ASN A 1 95 ? 16.945 -2.695 -0.381 1.00 84.69 95 ASN A C 1
ATOM 794 O O . ASN A 1 95 ? 16.835 -1.865 0.523 1.00 84.69 95 ASN A O 1
ATOM 798 N N . ARG A 1 96 ? 16.267 -2.600 -1.531 1.00 91.94 96 ARG A N 1
ATOM 799 C CA . ARG A 1 96 ? 15.354 -1.497 -1.870 1.00 91.94 96 ARG A CA 1
ATOM 800 C C . ARG A 1 96 ? 14.052 -2.015 -2.488 1.00 91.94 96 ARG A C 1
ATOM 802 O O . ARG A 1 96 ? 14.092 -3.041 -3.174 1.00 91.94 96 ARG A O 1
ATOM 809 N N . PRO A 1 97 ? 12.932 -1.284 -2.348 1.00 94.06 97 PRO A N 1
ATOM 810 C CA . PRO A 1 97 ? 11.709 -1.630 -3.055 1.00 94.06 97 PRO A CA 1
ATOM 811 C C . PRO A 1 97 ? 11.895 -1.503 -4.570 1.00 94.06 97 PRO A C 1
ATOM 813 O O . PRO A 1 97 ? 12.762 -0.765 -5.062 1.00 94.06 97 PRO A O 1
ATOM 816 N N . ALA A 1 98 ? 11.036 -2.187 -5.329 1.00 93.25 98 ALA A N 1
ATOM 817 C CA . ALA A 1 98 ? 10.844 -1.847 -6.731 1.00 93.25 98 ALA A CA 1
ATOM 818 C C . ALA A 1 98 ? 10.359 -0.394 -6.822 1.00 93.25 98 ALA A C 1
ATOM 820 O O . ALA A 1 98 ? 9.422 -0.007 -6.121 1.00 93.25 98 ALA A O 1
ATOM 821 N N . LEU A 1 99 ? 11.009 0.403 -7.667 1.00 93.06 99 LEU A N 1
ATOM 822 C CA . LEU A 1 99 ? 10.585 1.772 -7.954 1.00 93.06 99 LEU A CA 1
ATOM 823 C C . LEU A 1 99 ? 9.752 1.808 -9.235 1.00 93.06 99 LEU A C 1
ATOM 825 O O . LEU A 1 99 ? 9.827 0.881 -10.042 1.00 93.06 99 LEU A O 1
ATOM 829 N N . SER A 1 100 ? 8.997 2.886 -9.456 1.00 90.06 100 SER A N 1
ATOM 830 C CA . SER A 1 100 ? 8.227 3.073 -10.697 1.00 90.06 100 SER A CA 1
ATOM 831 C C . SER A 1 100 ? 9.096 2.885 -11.949 1.00 90.06 100 SER A C 1
ATOM 833 O O . SER A 1 100 ? 8.691 2.176 -12.866 1.00 90.06 100 SER A O 1
ATOM 835 N N . THR A 1 101 ? 10.339 3.380 -11.921 1.00 89.31 101 THR A N 1
ATOM 836 C CA . THR A 1 101 ? 11.331 3.236 -13.001 1.00 89.31 101 THR A CA 1
ATOM 837 C C . THR A 1 101 ? 11.744 1.792 -13.288 1.00 89.31 101 THR A C 1
ATOM 839 O O . THR A 1 101 ? 12.219 1.501 -14.380 1.00 89.31 101 THR A O 1
ATOM 842 N N . ASP A 1 102 ? 11.568 0.874 -12.333 1.00 91.94 102 ASP A N 1
ATOM 843 C CA . ASP A 1 102 ? 11.914 -0.537 -12.516 1.00 91.94 102 ASP A CA 1
ATOM 844 C C . ASP A 1 102 ? 10.789 -1.339 -13.194 1.00 91.94 102 ASP A C 1
ATOM 846 O O . ASP A 1 102 ? 11.004 -2.490 -13.577 1.00 91.94 102 ASP A O 1
ATOM 850 N N . ILE A 1 103 ? 9.571 -0.786 -13.299 1.00 92.00 103 ILE A N 1
ATOM 851 C CA . ILE A 1 103 ? 8.371 -1.569 -13.631 1.00 92.00 103 ILE A CA 1
ATOM 852 C C . ILE A 1 103 ? 8.465 -2.211 -15.012 1.00 92.00 103 ILE A C 1
ATOM 854 O O . ILE A 1 103 ? 8.149 -3.391 -15.172 1.00 92.00 103 ILE A O 1
ATOM 858 N N . ILE A 1 104 ? 8.930 -1.454 -16.005 1.00 92.00 104 ILE A N 1
ATOM 859 C CA . ILE A 1 104 ? 9.037 -1.955 -17.377 1.00 92.00 104 ILE A CA 1
ATOM 860 C C . ILE A 1 104 ? 10.020 -3.125 -17.443 1.00 92.00 104 ILE A C 1
ATOM 862 O O . ILE A 1 104 ? 9.671 -4.191 -17.947 1.00 92.00 104 ILE A O 1
ATOM 866 N N . GLU A 1 105 ? 11.222 -2.950 -16.896 1.00 92.62 105 GLU A N 1
ATOM 867 C CA . GLU A 1 105 ? 12.283 -3.957 -16.953 1.00 92.62 105 GLU A CA 1
ATOM 868 C C . GLU A 1 105 ? 11.935 -5.214 -16.147 1.00 92.62 105 GLU A C 1
ATOM 870 O O . GLU A 1 105 ? 12.111 -6.325 -16.640 1.00 92.62 105 GLU A O 1
ATOM 875 N N . LYS A 1 106 ? 11.406 -5.056 -14.927 1.00 92.25 106 LYS A N 1
ATOM 876 C CA . LYS A 1 106 ? 11.160 -6.186 -14.020 1.00 92.25 106 LYS A CA 1
ATOM 877 C C . LYS A 1 106 ? 9.866 -6.945 -14.305 1.00 92.25 106 LYS A C 1
ATOM 879 O O . LYS A 1 106 ? 9.817 -8.139 -14.027 1.00 92.25 106 LYS A O 1
ATOM 884 N N . PHE A 1 107 ? 8.826 -6.277 -14.813 1.00 91.81 107 PHE A N 1
ATOM 885 C CA . PHE A 1 107 ? 7.481 -6.867 -14.895 1.00 91.81 107 PHE A CA 1
ATOM 886 C C . PHE A 1 107 ? 6.897 -6.919 -16.306 1.00 91.81 107 PHE A C 1
ATOM 888 O O . PHE A 1 107 ? 6.047 -7.764 -16.556 1.00 91.81 107 PHE A O 1
ATOM 895 N N . VAL A 1 108 ? 7.314 -6.046 -17.230 1.00 91.94 108 VAL A N 1
ATOM 896 C CA . VAL A 1 108 ? 6.741 -6.014 -18.590 1.00 91.94 108 VAL A CA 1
ATOM 897 C C . VAL A 1 108 ? 7.615 -6.776 -19.581 1.00 91.94 108 VAL A C 1
ATOM 899 O O . VAL A 1 108 ? 7.108 -7.612 -20.324 1.00 91.94 108 VAL A O 1
ATOM 902 N N . VAL A 1 109 ? 8.927 -6.527 -19.580 1.00 93.00 109 VAL A N 1
ATOM 903 C CA . VAL A 1 109 ? 9.869 -7.176 -20.509 1.00 93.00 109 VAL A CA 1
ATOM 904 C C . VAL A 1 109 ? 9.831 -8.712 -20.426 1.00 93.00 109 VAL A C 1
ATOM 906 O O . VAL A 1 109 ? 9.756 -9.333 -21.488 1.00 93.00 109 VAL A O 1
ATOM 909 N N . PRO A 1 110 ? 9.792 -9.350 -19.234 1.00 93.12 110 PRO A N 1
ATOM 910 C CA . PRO A 1 110 ? 9.732 -10.813 -19.134 1.00 93.12 110 PRO A CA 1
ATOM 911 C C . PRO A 1 110 ? 8.468 -11.445 -19.736 1.00 93.12 110 PRO A C 1
ATOM 913 O O . PRO A 1 110 ? 8.448 -12.639 -20.034 1.00 93.12 110 PRO A O 1
ATOM 916 N N . GLU A 1 111 ? 7.395 -10.673 -19.927 1.00 91.94 111 GLU A N 1
ATOM 917 C CA . GLU A 1 111 ? 6.143 -11.181 -20.496 1.00 91.94 111 GLU A CA 1
ATOM 918 C C . GLU A 1 111 ? 6.214 -11.344 -22.021 1.00 91.94 111 GLU A C 1
ATOM 920 O O . GLU A 1 111 ? 5.461 -12.139 -22.588 1.00 91.94 111 GLU A O 1
ATOM 925 N N . PHE A 1 112 ? 7.144 -10.662 -22.702 1.00 90.00 112 PHE A N 1
ATOM 926 C CA . PHE A 1 112 ? 7.309 -10.785 -24.154 1.00 90.00 112 PHE A CA 1
ATOM 927 C C . PHE A 1 112 ? 7.793 -12.177 -24.584 1.00 90.00 112 PHE A C 1
ATOM 929 O O . PHE A 1 112 ? 7.412 -12.658 -25.653 1.00 90.00 112 PHE A O 1
ATOM 936 N N . ASP A 1 113 ? 8.548 -12.869 -23.729 1.00 85.56 113 ASP A N 1
ATOM 937 C CA . ASP A 1 113 ? 9.072 -14.212 -24.009 1.00 85.56 113 ASP A CA 1
ATOM 938 C C . ASP A 1 113 ? 7.973 -15.289 -24.047 1.00 85.56 113 ASP A C 1
ATOM 940 O O . ASP A 1 113 ? 8.183 -16.396 -24.548 1.00 85.56 113 ASP A O 1
ATOM 944 N N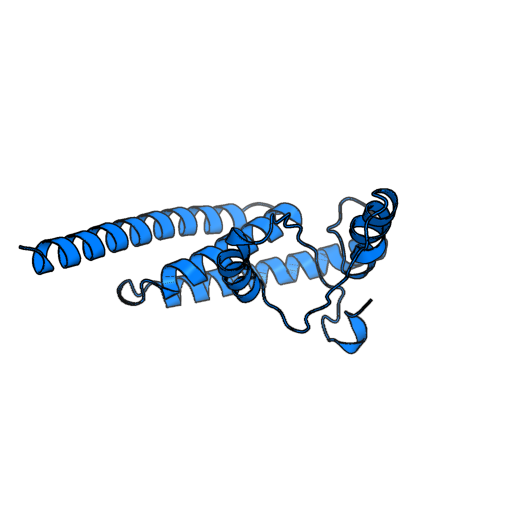 . LYS A 1 114 ? 6.764 -14.967 -23.567 1.00 87.81 114 LYS A N 1
ATOM 945 C CA . LYS A 1 114 ? 5.612 -15.882 -23.546 1.00 87.81 114 LYS A CA 1
ATOM 946 C C . LYS A 1 114 ? 4.867 -15.958 -24.885 1.00 87.81 114 LYS A C 1
ATOM 948 O O . LYS A 1 114 ? 3.876 -16.678 -24.986 1.00 87.81 114 LYS A O 1
ATOM 953 N N . ASN A 1 115 ? 5.346 -15.253 -25.916 1.00 84.19 115 ASN A N 1
ATOM 954 C CA . ASN A 1 115 ? 4.823 -15.289 -27.287 1.00 84.19 115 ASN A CA 1
ATOM 955 C C . ASN A 1 115 ? 3.314 -14.962 -27.383 1.00 84.19 115 ASN A C 1
ATOM 957 O O . ASN A 1 115 ? 2.580 -15.518 -28.203 1.00 84.19 115 ASN A O 1
ATOM 961 N N . ALA A 1 116 ? 2.854 -14.058 -26.517 1.00 87.62 116 ALA A N 1
ATOM 962 C CA . ALA A 1 116 ? 1.485 -13.565 -26.439 1.00 87.62 116 ALA A CA 1
ATOM 963 C C . ALA A 1 116 ? 1.459 -12.039 -26.608 1.00 87.62 116 ALA A C 1
ATOM 965 O O . ALA A 1 116 ? 2.452 -11.355 -26.361 1.00 87.62 116 ALA A O 1
ATOM 966 N N . ALA A 1 117 ? 0.319 -11.490 -27.032 1.00 91.62 117 ALA A N 1
ATOM 967 C CA . ALA A 1 117 ? 0.146 -10.042 -27.094 1.00 91.62 117 ALA A CA 1
ATOM 968 C C . ALA A 1 117 ? 0.125 -9.454 -25.674 1.00 91.62 117 ALA A C 1
ATOM 970 O O . ALA A 1 117 ? -0.729 -9.817 -24.866 1.00 91.62 117 ALA A O 1
ATOM 971 N N . VAL A 1 118 ? 1.049 -8.535 -25.389 1.00 92.31 118 VAL A N 1
ATOM 972 C CA . VAL A 1 118 ? 1.154 -7.850 -24.094 1.00 92.31 118 VAL A CA 1
ATOM 973 C C . VAL A 1 118 ? 0.534 -6.459 -24.207 1.00 92.31 118 VAL A C 1
ATOM 975 O O . VAL A 1 118 ? 0.919 -5.666 -25.066 1.00 92.31 118 VAL A O 1
ATOM 978 N N . PHE A 1 119 ? -0.416 -6.158 -23.322 1.00 92.94 119 PHE A N 1
ATOM 979 C CA . PHE A 1 119 ? -1.041 -4.841 -23.198 1.00 92.94 119 PHE A CA 1
ATOM 980 C C . PHE A 1 119 ? -0.646 -4.217 -21.860 1.00 92.94 119 PHE A C 1
ATOM 982 O O . PHE A 1 119 ? -0.871 -4.815 -20.810 1.00 92.94 119 PHE A O 1
ATOM 989 N N . LEU A 1 120 ? -0.083 -3.006 -21.897 1.00 92.50 120 LEU A N 1
ATOM 990 C CA . LEU A 1 120 ? 0.253 -2.231 -20.704 1.00 92.50 120 LEU A CA 1
ATOM 991 C C . LEU A 1 120 ? -0.749 -1.089 -20.527 1.00 92.50 120 LEU A C 1
ATOM 993 O O . LEU A 1 120 ? -0.868 -0.219 -21.390 1.00 92.50 120 LEU A O 1
ATOM 997 N N . PHE A 1 121 ? -1.427 -1.074 -19.382 1.00 92.00 121 PHE A N 1
ATOM 998 C CA . PHE A 1 121 ? -2.315 0.011 -18.977 1.00 92.00 121 PHE A CA 1
ATOM 999 C C . PHE A 1 121 ? -1.667 0.807 -17.847 1.00 92.00 121 PHE A C 1
ATOM 1001 O O . PHE A 1 121 ? -1.257 0.239 -16.839 1.00 92.00 121 PHE A O 1
ATOM 1008 N N . VAL A 1 122 ? -1.607 2.128 -18.004 1.00 90.75 122 VAL A N 1
ATOM 1009 C CA . VAL A 1 122 ? -1.166 3.052 -16.953 1.00 90.75 122 VAL A CA 1
ATOM 1010 C C . VAL A 1 122 ? -2.358 3.916 -16.577 1.00 90.75 122 VAL A C 1
ATOM 1012 O O . VAL A 1 122 ? -2.803 4.739 -17.378 1.00 90.75 122 VAL A O 1
ATOM 1015 N N . VAL A 1 123 ? -2.896 3.707 -15.375 1.00 91.69 123 VAL A N 1
ATOM 1016 C CA . VAL A 1 123 ? -4.042 4.470 -14.872 1.00 91.69 123 VAL A CA 1
ATOM 1017 C C . VAL A 1 123 ? -3.555 5.511 -13.877 1.00 91.69 123 VAL A C 1
ATOM 1019 O O . VAL A 1 123 ? -3.044 5.183 -12.810 1.00 91.69 123 VAL A O 1
ATOM 1022 N N . ASP A 1 124 ? -3.690 6.779 -14.255 1.00 89.31 124 ASP A N 1
ATOM 1023 C CA . ASP A 1 124 ? -3.224 7.895 -13.437 1.00 89.31 124 ASP A CA 1
ATOM 1024 C C . ASP A 1 124 ? -4.078 8.058 -12.173 1.00 89.31 124 ASP A C 1
ATOM 1026 O O . ASP A 1 124 ? -5.298 7.883 -12.209 1.00 89.31 124 ASP A O 1
ATOM 1030 N N . CYS A 1 125 ? -3.429 8.419 -11.066 1.00 87.81 125 CYS A N 1
ATOM 1031 C CA . CYS A 1 125 ? -4.053 8.624 -9.756 1.00 87.81 125 CYS A CA 1
ATOM 1032 C C . CYS A 1 125 ? -4.892 7.441 -9.229 1.00 87.81 125 CYS A C 1
ATOM 1034 O O . CYS A 1 125 ? -5.787 7.650 -8.405 1.00 87.81 125 CYS A O 1
ATOM 1036 N N . MET A 1 126 ? -4.612 6.210 -9.665 1.00 92.56 126 MET A N 1
ATOM 1037 C CA . MET A 1 126 ? -5.268 5.022 -9.123 1.00 92.56 126 MET A CA 1
ATOM 1038 C C . MET A 1 126 ? -4.707 4.685 -7.743 1.00 92.56 126 MET A C 1
ATOM 1040 O O . MET A 1 126 ? -3.546 4.303 -7.599 1.00 92.56 126 MET A O 1
ATOM 1044 N N . ARG A 1 127 ? -5.548 4.813 -6.721 1.00 94.19 127 ARG A N 1
ATOM 1045 C CA . ARG A 1 127 ? -5.212 4.386 -5.363 1.00 94.19 127 ARG A CA 1
ATOM 1046 C C . ARG A 1 127 ? -5.446 2.888 -5.175 1.00 94.19 127 ARG A C 1
ATOM 1048 O O . ARG A 1 127 ? -6.225 2.268 -5.898 1.00 94.19 127 ARG A O 1
ATOM 1055 N N . LEU A 1 128 ? -4.813 2.320 -4.153 1.00 95.75 128 LEU A N 1
ATOM 1056 C CA . LEU A 1 128 ? -4.917 0.893 -3.861 1.00 95.75 128 LEU A CA 1
ATOM 1057 C C . LEU A 1 128 ? -6.344 0.450 -3.494 1.00 95.75 128 LEU A C 1
ATOM 1059 O O . LEU A 1 128 ? -6.779 -0.597 -3.957 1.00 95.75 128 LEU A O 1
ATOM 1063 N N . ASP A 1 129 ? -7.094 1.245 -2.728 1.00 95.75 129 ASP A N 1
ATOM 1064 C CA . ASP A 1 129 ? -8.506 0.972 -2.409 1.00 95.75 129 ASP A CA 1
ATOM 1065 C C . ASP A 1 129 ? -9.353 0.863 -3.685 1.00 95.75 129 ASP A C 1
ATOM 1067 O O . ASP A 1 129 ? -10.157 -0.056 -3.839 1.00 95.75 129 ASP A O 1
ATOM 1071 N N . GLN A 1 130 ? -9.113 1.761 -4.644 1.00 95.56 130 GLN A N 1
ATOM 1072 C CA . GLN A 1 130 ? -9.787 1.745 -5.942 1.00 95.56 130 GLN A CA 1
ATOM 1073 C C . GLN A 1 130 ? -9.432 0.496 -6.749 1.00 95.56 130 GLN A C 1
ATOM 1075 O O . GLN A 1 130 ? -10.322 -0.121 -7.335 1.00 95.56 130 GLN A O 1
ATOM 1080 N N . TRP A 1 131 ? -8.154 0.106 -6.757 1.00 95.69 131 TRP A N 1
ATOM 1081 C CA . TRP A 1 131 ? -7.723 -1.129 -7.404 1.00 95.69 131 TRP A CA 1
ATOM 1082 C C . TRP A 1 131 ? -8.381 -2.362 -6.777 1.00 95.69 131 TRP A C 1
ATOM 1084 O O . TRP A 1 131 ? -8.907 -3.190 -7.511 1.00 95.69 131 TRP A O 1
ATOM 1094 N N . ILE A 1 132 ? -8.406 -2.473 -5.444 1.00 95.38 132 ILE A N 1
ATOM 1095 C CA . ILE A 1 132 ? -9.003 -3.625 -4.748 1.00 95.38 132 ILE A CA 1
ATOM 1096 C C . ILE A 1 132 ? -10.484 -3.775 -5.125 1.00 95.38 132 ILE A C 1
ATOM 1098 O O . ILE A 1 132 ? -10.925 -4.877 -5.448 1.00 95.38 132 ILE A O 1
ATOM 1102 N N . MET A 1 133 ? -11.236 -2.670 -5.166 1.00 93.88 133 MET A N 1
ATOM 1103 C CA . MET A 1 133 ? -12.630 -2.687 -5.628 1.00 93.88 133 MET A CA 1
ATOM 1104 C C . MET A 1 133 ? -12.754 -3.117 -7.099 1.00 93.88 133 MET A C 1
ATOM 1106 O O . MET A 1 133 ? -13.643 -3.892 -7.448 1.00 93.88 133 MET A O 1
ATOM 1110 N N . MET A 1 134 ? -11.866 -2.642 -7.979 1.00 94.44 134 MET A N 1
ATOM 1111 C CA . MET A 1 134 ? -11.866 -3.050 -9.389 1.00 94.44 134 MET A CA 1
ATOM 1112 C C . MET A 1 134 ? -11.524 -4.531 -9.573 1.00 94.44 134 MET A C 1
ATOM 1114 O O . MET A 1 134 ? -12.169 -5.211 -10.367 1.00 94.44 134 MET A O 1
ATOM 1118 N N . GLU A 1 135 ? -10.532 -5.035 -8.844 1.00 94.62 135 GLU A N 1
ATOM 1119 C CA . GLU A 1 135 ? -10.105 -6.432 -8.892 1.00 94.62 135 GLU A CA 1
ATOM 1120 C C . GLU A 1 135 ? -11.256 -7.375 -8.521 1.00 94.62 135 GLU A C 1
ATOM 1122 O O . GLU A 1 135 ? -11.484 -8.361 -9.219 1.00 94.62 135 GLU A O 1
ATOM 1127 N N . GLN A 1 136 ? -12.045 -7.037 -7.494 1.00 92.12 136 GLN A N 1
ATOM 1128 C CA . GLN A 1 136 ? -13.238 -7.803 -7.112 1.00 92.12 136 GLN A CA 1
ATOM 1129 C C . GLN A 1 136 ? -14.264 -7.901 -8.251 1.00 92.12 136 GLN A C 1
ATOM 1131 O O . GLN A 1 136 ? -14.812 -8.974 -8.493 1.00 92.12 136 GLN A O 1
ATOM 1136 N N . LEU A 1 137 ? -14.499 -6.807 -8.983 1.00 93.88 137 LEU A N 1
ATOM 1137 C CA . LEU A 1 137 ? -15.438 -6.779 -10.113 1.00 93.88 137 LEU A CA 1
ATOM 1138 C C . LEU A 1 137 ? -14.931 -7.565 -11.329 1.00 93.88 137 LEU A C 1
ATOM 1140 O O . LEU A 1 137 ? -15.723 -8.080 -12.116 1.00 93.88 137 LEU A O 1
ATOM 1144 N N . LEU A 1 138 ? -13.613 -7.628 -11.506 1.00 95.25 138 LEU A N 1
ATOM 1145 C CA . LEU A 1 138 ? -12.980 -8.255 -12.662 1.00 95.25 138 LEU A CA 1
ATOM 1146 C C . LEU A 1 138 ? -12.561 -9.713 -12.413 1.00 95.25 138 LEU A C 1
ATOM 1148 O O . LEU A 1 138 ? -12.202 -10.405 -13.367 1.00 95.25 138 LEU A O 1
ATOM 1152 N N . GLY A 1 139 ? -12.624 -10.191 -11.166 1.00 94.38 139 GLY A N 1
ATOM 1153 C CA . GLY A 1 139 ? -12.168 -11.524 -10.754 1.00 94.38 139 GLY A CA 1
ATOM 1154 C C . GLY A 1 139 ? -12.881 -12.693 -11.438 1.00 94.38 139 GLY A C 1
ATOM 1155 O O . GLY A 1 139 ? -12.307 -13.771 -11.554 1.00 94.38 139 GLY A O 1
ATOM 1156 N N . GLU A 1 140 ? -14.100 -12.489 -11.947 1.00 94.44 140 GLU A N 1
ATOM 1157 C CA . GLU A 1 140 ? -14.818 -13.506 -12.733 1.00 94.44 140 GLU A CA 1
ATOM 1158 C C . GLU A 1 140 ? -14.253 -13.680 -14.154 1.00 94.44 140 GLU A C 1
ATOM 1160 O O . GLU A 1 140 ? -14.472 -14.713 -14.787 1.00 94.44 140 GLU A O 1
ATOM 1165 N N . TYR A 1 141 ? -13.526 -12.681 -14.661 1.00 96.00 141 TYR A N 1
ATOM 1166 C CA . TYR A 1 141 ? -13.050 -12.628 -16.045 1.00 96.00 141 TYR A CA 1
ATOM 1167 C C . TYR A 1 141 ? -11.541 -12.852 -16.170 1.00 96.00 141 TYR A C 1
ATOM 1169 O O . TYR A 1 141 ? -11.078 -13.313 -17.214 1.00 96.00 141 TYR A O 1
ATOM 1177 N N . PHE A 1 142 ? -10.771 -12.519 -15.131 1.00 94.38 142 PHE A N 1
ATOM 1178 C CA . PHE A 1 142 ? -9.312 -12.522 -15.172 1.00 94.38 142 PHE A CA 1
ATOM 1179 C C . PHE A 1 142 ? -8.700 -13.133 -13.912 1.00 94.38 142 PHE A C 1
ATOM 1181 O O . PHE A 1 142 ? -9.220 -12.993 -12.808 1.00 94.38 142 PHE A O 1
ATOM 1188 N N . SER A 1 143 ? -7.537 -13.761 -14.078 1.00 93.25 143 SER A N 1
ATOM 1189 C CA . SER A 1 143 ? -6.647 -14.109 -12.971 1.00 93.25 143 SER A CA 1
ATOM 1190 C C . SER A 1 143 ? -5.688 -12.954 -12.695 1.00 93.25 143 SER A C 1
ATOM 1192 O O . SER A 1 143 ? -5.023 -12.480 -13.618 1.00 93.25 143 SER A O 1
ATOM 1194 N N . PHE A 1 144 ? -5.568 -12.548 -11.434 1.00 93.94 144 PHE A N 1
ATOM 1195 C CA . PHE A 1 144 ? -4.707 -11.440 -11.028 1.00 93.94 144 PHE A CA 1
ATOM 1196 C C . PHE A 1 144 ? -3.448 -11.929 -10.316 1.00 93.94 144 PHE A C 1
ATOM 1198 O O . PHE A 1 144 ? -3.504 -12.796 -9.446 1.00 93.94 144 PHE A O 1
ATOM 1205 N N . GLN A 1 145 ? -2.316 -11.313 -10.651 1.00 93.06 145 GLN A N 1
ATOM 1206 C CA . GLN A 1 145 ? -1.103 -11.336 -9.843 1.00 93.06 145 GLN A CA 1
ATOM 1207 C C . GLN A 1 145 ? -0.820 -9.902 -9.403 1.00 93.06 145 GLN A C 1
ATOM 1209 O O . GLN A 1 145 ? -0.651 -9.013 -10.237 1.00 93.06 145 GLN A O 1
ATOM 1214 N N . ARG A 1 146 ? -0.790 -9.673 -8.088 1.00 92.88 146 ARG A N 1
ATOM 1215 C CA . ARG A 1 146 ? -0.483 -8.364 -7.507 1.00 92.88 146 ARG A CA 1
ATOM 1216 C C . ARG A 1 146 ? 0.999 -8.250 -7.192 1.00 92.88 146 ARG A C 1
ATOM 1218 O O . ARG A 1 146 ? 1.626 -9.182 -6.695 1.00 92.88 146 ARG A O 1
ATOM 1225 N N . SER A 1 147 ? 1.556 -7.084 -7.469 1.00 94.12 147 SER A N 1
ATOM 1226 C CA . SER A 1 147 ? 2.887 -6.685 -7.028 1.00 94.12 147 SER A CA 1
ATOM 1227 C C . SER A 1 147 ? 2.858 -5.194 -6.742 1.00 94.12 147 SER A C 1
ATOM 1229 O O . SER A 1 147 ? 2.200 -4.429 -7.449 1.00 94.12 147 SER A O 1
ATOM 1231 N N . TYR A 1 148 ? 3.543 -4.794 -5.681 1.00 94.75 148 TYR A N 1
ATOM 1232 C CA . TYR A 1 148 ? 3.565 -3.420 -5.209 1.00 94.75 148 TYR A CA 1
ATOM 1233 C C . TYR A 1 148 ? 4.922 -2.793 -5.496 1.00 94.75 148 TYR A C 1
ATOM 1235 O O . TYR A 1 148 ? 5.939 -3.477 -5.606 1.00 94.75 148 TYR A O 1
ATOM 1243 N N . HIS A 1 149 ? 4.927 -1.476 -5.642 1.00 93.75 149 HIS A N 1
ATOM 1244 C CA . HIS A 1 149 ? 6.135 -0.706 -5.877 1.00 93.75 149 HIS A CA 1
ATOM 1245 C C . HIS A 1 149 ? 6.001 0.664 -5.227 1.00 93.75 149 HIS A C 1
ATOM 1247 O O . HIS A 1 149 ? 4.903 1.119 -4.901 1.00 93.75 149 HIS A O 1
ATOM 1253 N N . TYR A 1 150 ? 7.137 1.323 -5.059 1.00 93.75 150 TYR A N 1
ATOM 1254 C CA . TYR A 1 150 ? 7.223 2.671 -4.531 1.00 93.75 150 TYR A CA 1
ATOM 1255 C C . TYR A 1 150 ? 7.354 3.639 -5.706 1.00 93.75 150 TYR A C 1
ATOM 1257 O O . TYR A 1 150 ? 8.077 3.386 -6.670 1.00 93.75 150 TYR A O 1
ATOM 1265 N N . SER A 1 151 ? 6.660 4.769 -5.639 1.00 90.75 151 SER A N 1
ATOM 1266 C CA . SER A 1 151 ? 6.887 5.844 -6.604 1.00 90.75 151 SER A CA 1
ATOM 1267 C C . SER A 1 151 ? 8.246 6.494 -6.357 1.00 90.75 151 SER A C 1
ATOM 1269 O O . SER A 1 151 ? 8.715 6.567 -5.219 1.00 90.75 151 SER A O 1
ATOM 1271 N N . ILE A 1 152 ? 8.843 7.051 -7.409 1.00 91.25 152 ILE A N 1
ATOM 1272 C CA . ILE A 1 152 ? 9.896 8.053 -7.237 1.00 91.25 152 ILE A CA 1
ATOM 1273 C C . ILE A 1 152 ? 9.320 9.352 -6.651 1.00 91.25 152 ILE A C 1
ATOM 1275 O O . ILE A 1 152 ? 8.121 9.627 -6.740 1.00 91.25 152 ILE A O 1
ATOM 1279 N N . LEU A 1 153 ? 10.194 10.148 -6.043 1.00 90.19 153 LEU A N 1
ATOM 1280 C CA . LEU A 1 153 ? 9.941 11.491 -5.540 1.00 90.19 153 LEU A CA 1
ATOM 1281 C C . LEU A 1 153 ? 10.543 12.538 -6.498 1.00 90.19 153 LEU A C 1
ATOM 1283 O O . LEU A 1 153 ? 11.725 12.432 -6.836 1.00 90.19 153 LEU A O 1
ATOM 1287 N N . PRO A 1 154 ? 9.779 13.576 -6.888 1.00 87.00 154 PRO A N 1
ATOM 1288 C CA . PRO A 1 154 ? 8.386 13.824 -6.507 1.00 87.00 154 PRO A CA 1
ATOM 1289 C C . PRO A 1 154 ? 7.405 12.839 -7.168 1.00 87.00 154 PRO A C 1
ATOM 1291 O O . PRO A 1 154 ? 7.564 12.488 -8.334 1.00 87.00 154 PRO A O 1
ATOM 1294 N N . THR A 1 155 ? 6.334 12.481 -6.446 1.00 82.25 155 THR A N 1
ATOM 1295 C CA . THR A 1 155 ? 5.281 11.552 -6.918 1.00 82.25 155 THR A CA 1
ATOM 1296 C C . THR A 1 155 ? 4.349 12.154 -7.977 1.00 82.25 155 THR A C 1
ATOM 1298 O O . THR A 1 155 ? 3.365 11.544 -8.394 1.00 82.25 155 THR A O 1
ATOM 1301 N N . ALA A 1 156 ? 4.607 13.398 -8.387 1.00 78.38 156 ALA A N 1
ATOM 1302 C CA . ALA A 1 156 ? 3.763 14.105 -9.329 1.00 78.38 156 ALA A CA 1
ATOM 1303 C C . ALA A 1 156 ? 3.881 13.487 -10.727 1.00 78.38 156 ALA A C 1
ATOM 1305 O O . ALA A 1 156 ? 4.969 13.135 -11.189 1.00 78.38 156 ALA A O 1
ATOM 1306 N N . THR A 1 157 ? 2.753 13.455 -11.432 1.00 71.12 157 THR A N 1
ATOM 1307 C CA . THR A 1 157 ? 2.595 12.910 -12.782 1.00 71.12 157 THR A CA 1
ATOM 1308 C C . THR A 1 157 ? 3.716 13.254 -13.778 1.00 71.12 157 THR A C 1
ATOM 1310 O O . THR A 1 157 ? 4.152 12.334 -14.466 1.00 71.12 157 THR A O 1
ATOM 1313 N N . PRO A 1 158 ? 4.226 14.505 -13.889 1.00 70.19 158 PRO A N 1
ATOM 1314 C CA . PRO A 1 158 ? 5.294 14.810 -14.849 1.00 70.19 158 PRO A CA 1
ATOM 1315 C C . PRO A 1 158 ? 6.630 14.113 -14.561 1.00 70.19 158 PRO A C 1
ATOM 1317 O O . PRO A 1 158 ? 7.473 14.077 -15.448 1.00 70.19 158 PRO A O 1
ATOM 1320 N N . TYR A 1 159 ? 6.830 13.591 -13.349 1.00 65.56 159 TYR A N 1
ATOM 1321 C CA . TYR A 1 159 ? 8.073 12.938 -12.938 1.00 65.56 159 TYR A CA 1
ATOM 1322 C C . TYR A 1 159 ? 7.900 11.435 -12.727 1.00 65.56 159 TYR A C 1
ATOM 1324 O O . TYR A 1 159 ? 8.809 10.678 -13.019 1.00 65.56 159 TYR A O 1
ATOM 1332 N N . SER A 1 160 ? 6.747 11.000 -12.211 1.00 62.66 160 SER A N 1
ATOM 1333 C CA . SER A 1 160 ? 6.519 9.596 -11.832 1.00 62.66 160 SER A CA 1
ATOM 1334 C C . SER A 1 160 ? 6.008 8.704 -12.961 1.00 62.66 160 SER A C 1
ATOM 1336 O O . SER A 1 160 ? 6.025 7.481 -12.823 1.00 62.66 160 SER A O 1
ATOM 1338 N N . ARG A 1 161 ? 5.567 9.285 -14.085 1.00 61.44 161 ARG A N 1
ATOM 1339 C CA . ARG A 1 161 ? 5.414 8.531 -15.332 1.00 61.44 161 ARG A CA 1
ATOM 1340 C C . ARG A 1 161 ? 6.821 8.293 -15.874 1.00 61.44 161 ARG A C 1
ATOM 1342 O O . ARG A 1 161 ? 7.441 9.268 -16.272 1.00 61.44 161 ARG A O 1
ATOM 1349 N N . ASN A 1 162 ? 7.274 7.039 -15.811 1.00 50.31 162 ASN A N 1
ATOM 1350 C CA . ASN A 1 162 ? 8.525 6.513 -16.382 1.00 50.31 162 ASN A CA 1
ATOM 1351 C C . ASN A 1 162 ? 9.225 7.422 -17.398 1.00 50.31 162 ASN A C 1
ATOM 1353 O O . ASN A 1 162 ? 8.611 7.672 -18.463 1.00 50.31 162 ASN A O 1
#

Sequence (162 aa):
MACKKFLEAKKITSEHVSRDYAQEFQQISLALMNPLDHEDWCDLYVKLTNWDLELDEHPELGLRQTLLDQKRECNAEFGKFVERNYKDWIEQT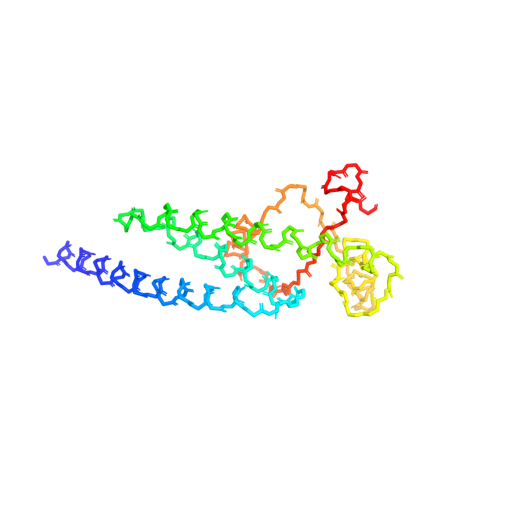GNRPALSTDIIEKFVVPEFDKNAAVFLFVVDCMRLDQWIMMEQLLGEYFSFQRSYHYSILPTATPYSRN

Radius of gyration: 19.51 Å; chains: 1; bounding box: 61×31×46 Å

pLDDT: mean 89.32, std 9.63, range [50.31, 97.12]

Secondary structure (DSSP, 8-state):
-HHHHHHHHHHHHHHHHHHHHHHHHHHHHHHTTS---HHHHHHHHHHHHHHHHHHHH-GGG--HHHHHHHHHHHHHHHHHHHHHHHHHHHTT-SS-PPBGGGHIIIIIGGGGGG-S-------TT--HHHHHHHHHHHTTT--------BPPSS-SHHHH--

Foldseek 3Di:
DVVVVVVVVLVVLLVVLLVVVVVVLVVLVVVLVDDDDPVRLVVSVVVLLVNCVVVVVVVVSVCNVVSVVSVVVSVVSVVVVCVVCVVCVVVVHDDDWAELVCCCVPPVVVVVVVVDDDDDDDDPPDDPNNVVVVCVVCVVPDDDDDDDGHFRPPNDPVRRND